Protein AF-A0A6G1F346-F1 (afdb_monomer_lite)

Sequence (68 aa):
MAGENKKARRSFWLHEDIIFNILSYLPAKPVVCFHSVSHSWRAMLSSPSVTFVQLHLRRASTSGQLKN

pLDDT: mean 77.09, std 14.8, range [41.81, 91.94]

Radius of gyration: 17.55 Å; chains: 1; bounding box: 45×36×46 Å

Structure (mmCIF, N/CA/C/O backbone):
data_AF-A0A6G1F346-F1
#
_entry.id   AF-A0A6G1F346-F1
#
loop_
_atom_site.group_PDB
_atom_site.id
_atom_site.type_symbol
_atom_site.label_atom_id
_atom_site.label_alt_id
_atom_site.label_comp_id
_atom_site.label_asym_id
_atom_site.label_entity_id
_atom_site.label_seq_id
_atom_site.pdbx_PDB_ins_code
_atom_site.Cartn_x
_atom_site.Cartn_y
_atom_site.Cartn_z
_atom_site.occupancy
_atom_site.B_iso_or_equiv
_atom_site.auth_seq_id
_atom_site.auth_comp_id
_atom_site.auth_asym_id
_atom_site.auth_atom_id
_atom_site.pdbx_PDB_model_num
ATOM 1 N N . MET A 1 1 ? 16.483 -25.411 -39.102 1.00 41.81 1 MET A N 1
ATOM 2 C CA . MET A 1 1 ? 16.970 -24.175 -38.453 1.00 41.81 1 MET A CA 1
ATOM 3 C C . MET A 1 1 ? 15.762 -23.468 -37.855 1.00 41.81 1 MET A C 1
ATOM 5 O O . MET A 1 1 ? 15.007 -22.850 -38.591 1.00 41.81 1 MET A O 1
ATOM 9 N N . ALA A 1 2 ? 15.487 -23.683 -36.567 1.00 46.94 2 ALA A N 1
ATOM 10 C CA . ALA A 1 2 ? 14.307 -23.134 -35.900 1.00 46.94 2 ALA A CA 1
ATOM 11 C C . ALA A 1 2 ? 14.675 -21.793 -35.248 1.00 46.94 2 ALA A C 1
ATOM 13 O O . ALA A 1 2 ? 15.396 -21.765 -34.257 1.00 46.94 2 ALA A O 1
ATOM 14 N N . GLY A 1 3 ? 14.230 -20.690 -35.853 1.00 52.97 3 GLY A N 1
ATOM 15 C CA . GLY A 1 3 ? 14.370 -19.347 -35.296 1.00 52.97 3 GLY A CA 1
ATOM 16 C C . GLY A 1 3 ? 13.314 -19.106 -34.219 1.00 52.97 3 GLY A C 1
ATOM 17 O O . GLY A 1 3 ? 12.113 -19.125 -34.488 1.00 52.97 3 GLY A O 1
ATOM 18 N N . GLU A 1 4 ? 13.775 -18.917 -32.989 1.00 53.19 4 GLU A N 1
ATOM 19 C CA . GLU A 1 4 ? 12.967 -18.709 -31.793 1.00 53.19 4 GLU A CA 1
ATOM 20 C C . GLU A 1 4 ? 12.165 -17.399 -31.877 1.00 53.19 4 GLU A C 1
ATOM 22 O O . GLU A 1 4 ? 12.710 -16.294 -31.890 1.00 53.19 4 GLU A O 1
ATOM 27 N N . ASN A 1 5 ? 10.837 -17.512 -31.899 1.00 56.44 5 ASN A N 1
ATOM 28 C CA . ASN A 1 5 ? 9.929 -16.370 -31.859 1.00 56.44 5 ASN A CA 1
ATOM 29 C C . ASN A 1 5 ? 9.845 -15.821 -30.426 1.00 56.44 5 ASN A C 1
ATOM 31 O O . ASN A 1 5 ? 9.013 -16.253 -29.625 1.00 56.44 5 ASN A O 1
ATOM 35 N N . LYS A 1 6 ? 10.687 -14.838 -30.088 1.00 60.94 6 LYS A N 1
ATOM 36 C CA . LYS A 1 6 ? 10.584 -14.094 -28.822 1.00 60.94 6 LYS A CA 1
ATOM 37 C C . LYS A 1 6 ? 9.402 -13.126 -28.895 1.00 60.94 6 LYS A C 1
ATOM 39 O O . LYS A 1 6 ? 9.561 -11.942 -29.178 1.00 60.94 6 LYS A O 1
ATO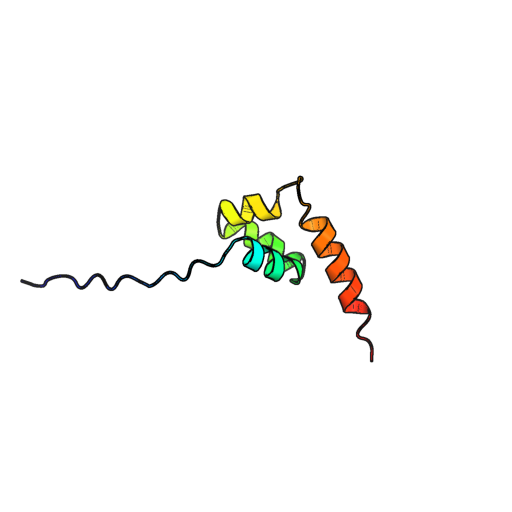M 44 N N . LYS A 1 7 ? 8.189 -13.637 -28.660 1.00 57.72 7 LYS A N 1
ATOM 45 C CA . LYS A 1 7 ? 6.977 -12.821 -28.517 1.00 57.72 7 LYS A CA 1
ATOM 46 C C . LYS A 1 7 ? 7.160 -11.917 -27.297 1.00 57.72 7 LYS A C 1
ATOM 48 O O . LYS A 1 7 ? 6.959 -12.356 -26.166 1.00 57.72 7 LYS A O 1
ATOM 53 N N . ALA A 1 8 ? 7.588 -10.677 -27.531 1.00 60.03 8 ALA A N 1
ATOM 54 C CA . ALA A 1 8 ? 7.729 -9.664 -26.497 1.00 60.03 8 ALA A CA 1
ATOM 55 C C . ALA A 1 8 ? 6.386 -9.541 -25.770 1.00 60.03 8 ALA A C 1
ATOM 57 O O . ALA A 1 8 ? 5.382 -9.110 -26.347 1.00 60.03 8 ALA A O 1
ATOM 58 N N . ARG A 1 9 ? 6.340 -10.002 -24.516 1.00 65.81 9 ARG A N 1
ATOM 59 C CA . ARG A 1 9 ? 5.177 -9.783 -23.662 1.00 65.81 9 ARG A CA 1
ATOM 60 C C . ARG A 1 9 ? 5.064 -8.276 -23.503 1.00 65.81 9 ARG A C 1
ATOM 62 O O . ARG A 1 9 ? 5.955 -7.662 -22.930 1.00 65.81 9 ARG A O 1
ATOM 69 N N . ARG A 1 10 ? 4.007 -7.682 -24.060 1.00 62.53 10 ARG A N 1
ATOM 70 C CA . ARG A 1 10 ? 3.698 -6.270 -23.834 1.00 62.53 10 ARG A CA 1
ATOM 71 C C . ARG A 1 10 ? 3.466 -6.099 -22.337 1.00 62.53 10 ARG A C 1
ATOM 73 O O . ARG A 1 10 ? 2.429 -6.514 -21.826 1.00 62.53 10 ARG A O 1
ATOM 80 N N . SER A 1 11 ? 4.457 -5.568 -21.636 1.00 65.44 11 SER A N 1
ATOM 81 C CA . SER A 1 11 ? 4.303 -5.115 -20.265 1.00 65.44 11 SER A CA 1
ATOM 82 C C . SER A 1 11 ? 3.595 -3.768 -20.313 1.00 65.44 11 SER A C 1
ATOM 84 O O . SER A 1 11 ? 4.129 -2.781 -2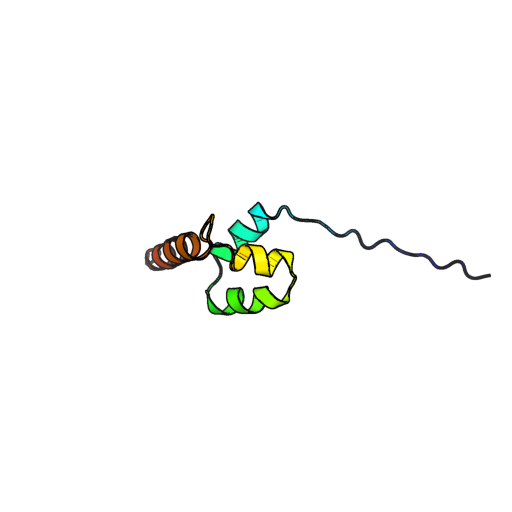0.815 1.00 65.44 11 SER A O 1
ATOM 86 N N . PHE A 1 12 ? 2.353 -3.742 -19.839 1.00 66.62 12 PHE A N 1
ATOM 87 C CA . PHE A 1 12 ? 1.659 -2.491 -19.577 1.00 66.62 12 PHE A CA 1
ATOM 88 C C . PHE A 1 12 ? 2.230 -1.914 -18.285 1.00 66.62 12 PHE A C 1
ATOM 90 O O . PHE A 1 12 ? 1.957 -2.418 -17.197 1.00 66.62 12 PHE A O 1
ATOM 97 N N . TRP A 1 13 ? 3.073 -0.895 -18.421 1.00 75.12 13 TRP A N 1
ATOM 98 C CA . TRP A 1 13 ? 3.575 -0.131 -17.288 1.00 75.12 13 TRP A CA 1
ATOM 99 C C . TRP A 1 13 ? 2.503 0.870 -16.860 1.00 75.12 13 TRP A C 1
ATOM 101 O O . TRP A 1 13 ? 2.094 1.723 -17.646 1.00 75.12 13 TRP A O 1
ATOM 111 N N . LEU A 1 14 ? 2.022 0.737 -15.625 1.00 82.12 14 LEU A N 1
ATOM 112 C CA . LEU A 1 14 ? 1.128 1.710 -15.0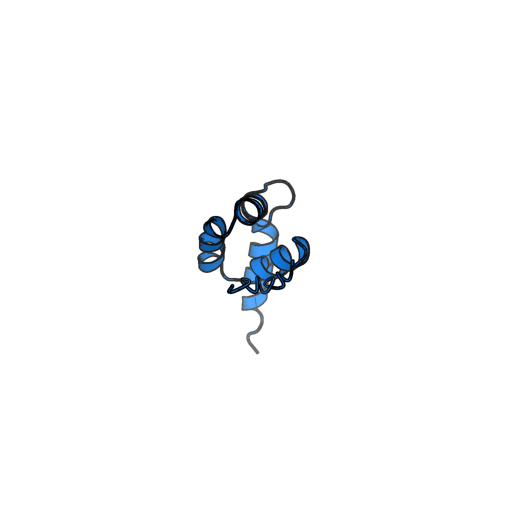04 1.00 82.12 14 LEU A CA 1
ATOM 113 C C . LEU A 1 14 ? 1.967 2.780 -14.292 1.00 82.12 14 LEU A C 1
ATOM 115 O O . LEU A 1 14 ? 2.992 2.449 -13.696 1.00 82.12 14 LEU A O 1
ATOM 119 N N . HIS A 1 15 ? 1.523 4.038 -14.317 1.00 87.62 15 HIS A N 1
ATOM 120 C CA . HIS A 1 15 ? 2.178 5.112 -13.565 1.00 87.62 15 HIS A CA 1
ATOM 121 C C . HIS A 1 15 ? 2.071 4.865 -12.052 1.00 87.62 15 HIS A C 1
ATOM 123 O O . HIS A 1 15 ? 1.014 4.435 -11.577 1.00 87.62 15 HIS A O 1
ATOM 129 N N . GLU A 1 16 ? 3.131 5.163 -11.294 1.00 84.88 16 GLU A N 1
ATOM 130 C CA . GLU A 1 16 ? 3.196 4.881 -9.850 1.00 84.88 16 GLU A CA 1
ATOM 131 C C . GLU A 1 16 ? 2.058 5.562 -9.072 1.00 84.88 16 GLU A C 1
ATOM 133 O O . GLU A 1 16 ? 1.470 4.938 -8.191 1.00 84.88 16 GLU A O 1
ATOM 138 N N . ASP A 1 17 ? 1.636 6.765 -9.475 1.00 86.31 17 ASP A N 1
ATOM 139 C CA . ASP A 1 17 ? 0.509 7.478 -8.850 1.00 86.31 17 ASP A CA 1
ATOM 140 C C . ASP A 1 17 ? -0.823 6.725 -8.954 1.00 86.31 17 ASP A C 1
ATOM 142 O O . ASP A 1 17 ? -1.649 6.757 -8.038 1.00 86.31 17 ASP A O 1
ATOM 146 N N . ILE A 1 18 ? -1.055 6.035 -10.076 1.00 89.38 18 ILE A N 1
ATOM 147 C CA . ILE A 1 18 ? -2.288 5.268 -10.287 1.00 89.38 18 ILE A CA 1
ATOM 148 C C . ILE A 1 18 ? -2.268 4.045 -9.372 1.00 89.38 18 ILE A C 1
ATOM 150 O O . ILE A 1 18 ? -3.262 3.752 -8.706 1.00 89.38 18 ILE A O 1
ATOM 154 N N . ILE A 1 19 ? -1.120 3.368 -9.289 1.00 89.44 19 ILE A N 1
ATOM 155 C CA . ILE A 1 19 ? -0.917 2.231 -8.389 1.00 89.44 19 ILE A CA 1
ATOM 156 C C . ILE A 1 19 ? -1.127 2.679 -6.940 1.00 89.44 19 ILE A C 1
ATOM 158 O O . ILE A 1 19 ? -1.916 2.072 -6.222 1.00 89.44 19 ILE A O 1
ATOM 162 N N . PHE A 1 20 ? -0.501 3.780 -6.526 1.00 89.12 20 PHE A N 1
ATOM 163 C CA . PHE A 1 20 ? -0.654 4.370 -5.197 1.00 89.12 20 PHE A CA 1
ATOM 164 C C . PHE A 1 20 ? -2.122 4.644 -4.847 1.00 89.12 20 PHE A C 1
ATOM 166 O O . PHE A 1 20 ? -2.600 4.308 -3.756 1.00 89.12 20 PHE A O 1
ATOM 173 N N . ASN A 1 21 ? -2.865 5.225 -5.791 1.00 89.38 21 ASN A N 1
ATOM 174 C CA . ASN A 1 21 ? -4.276 5.528 -5.612 1.00 89.38 21 ASN A CA 1
ATOM 175 C C . ASN A 1 21 ? -5.115 4.249 -5.451 1.00 89.38 21 ASN A C 1
ATOM 177 O O . ASN A 1 21 ? -5.949 4.182 -4.553 1.00 89.38 21 ASN A O 1
ATOM 181 N N . ILE A 1 22 ? -4.849 3.207 -6.246 1.00 90.62 22 ILE A N 1
ATOM 182 C CA . ILE A 1 22 ? -5.511 1.901 -6.108 1.00 90.62 22 ILE A CA 1
ATOM 183 C C . ILE A 1 22 ? -5.203 1.286 -4.738 1.00 90.62 22 ILE A C 1
ATOM 185 O O . ILE A 1 22 ? -6.119 0.933 -3.995 1.00 90.62 22 ILE A O 1
ATOM 189 N N . LEU A 1 23 ? -3.921 1.191 -4.374 1.00 89.62 23 LEU A N 1
ATOM 190 C CA . LEU A 1 23 ? -3.485 0.540 -3.138 1.00 89.62 23 LEU A CA 1
ATOM 191 C C . LEU A 1 23 ? -4.061 1.208 -1.884 1.00 89.62 23 LEU A C 1
ATOM 193 O O . LEU A 1 23 ? -4.374 0.530 -0.908 1.00 89.62 23 LEU A O 1
ATOM 197 N N . SER A 1 24 ? -4.256 2.525 -1.906 1.00 89.75 24 SER A N 1
ATOM 198 C CA . SER A 1 24 ? -4.798 3.267 -0.762 1.00 89.75 24 SER A CA 1
ATOM 199 C C . SER A 1 24 ? -6.308 3.087 -0.545 1.00 89.75 24 SER A C 1
ATOM 201 O O . SER A 1 24 ? -6.809 3.528 0.487 1.00 89.75 24 SER A O 1
ATOM 203 N N . TYR A 1 25 ? -7.031 2.427 -1.457 1.00 90.56 25 TYR A N 1
ATOM 204 C CA . TYR A 1 25 ? -8.417 1.982 -1.235 1.00 90.56 25 TYR A CA 1
ATOM 205 C C . TYR A 1 25 ? -8.533 0.545 -0.717 1.00 90.56 25 TYR A C 1
ATOM 207 O O . TYR A 1 25 ? -9.610 0.136 -0.282 1.00 90.56 25 TYR A O 1
ATOM 215 N N . LEU A 1 26 ? -7.460 -0.242 -0.784 1.00 89.50 26 LEU A N 1
ATOM 216 C CA . LEU A 1 26 ? -7.494 -1.635 -0.354 1.00 89.50 26 LEU A CA 1
ATOM 217 C C . LEU A 1 26 ? -7.462 -1.733 1.176 1.00 89.50 26 LEU A C 1
ATOM 219 O O . LEU A 1 26 ? -7.023 -0.796 1.831 1.00 89.50 26 LEU A O 1
ATOM 223 N N . PRO A 1 27 ? -7.891 -2.851 1.781 1.00 86.44 27 PRO A N 1
ATOM 224 C CA . PRO A 1 27 ? -7.710 -3.065 3.213 1.00 86.44 27 PRO A CA 1
ATOM 225 C C . PRO A 1 27 ? -6.223 -3.192 3.582 1.00 86.44 27 PRO A C 1
ATOM 227 O O . PRO A 1 27 ? -5.413 -3.669 2.786 1.00 86.44 27 PRO A O 1
ATOM 230 N N . ALA A 1 28 ? -5.864 -2.844 4.820 1.00 84.50 28 ALA A N 1
ATOM 231 C CA . ALA A 1 28 ? -4.468 -2.836 5.273 1.00 84.50 28 ALA A CA 1
ATOM 232 C C . ALA A 1 28 ? -3.757 -4.196 5.125 1.00 84.50 28 ALA A C 1
ATOM 234 O O . ALA A 1 28 ? -2.597 -4.250 4.727 1.00 84.50 28 ALA A O 1
ATOM 235 N N . LYS A 1 29 ? -4.456 -5.308 5.401 1.00 87.44 29 LYS A N 1
ATOM 236 C CA . LYS A 1 29 ? -3.888 -6.669 5.329 1.00 87.44 29 LYS A CA 1
ATOM 237 C C . LYS A 1 29 ? -3.320 -7.002 3.934 1.00 87.44 29 LYS A C 1
ATOM 239 O O . LYS A 1 29 ? -2.133 -7.307 3.860 1.00 87.44 29 LYS A O 1
ATOM 244 N N . PRO A 1 30 ? -4.098 -6.902 2.837 1.00 88.25 30 PRO A N 1
ATOM 245 C CA . PRO A 1 30 ? -3.575 -7.035 1.476 1.00 88.25 30 PRO A CA 1
ATOM 246 C C . PRO A 1 30 ? -2.415 -6.092 1.151 1.00 88.25 30 PRO A C 1
ATOM 248 O O . PRO A 1 30 ? -1.458 -6.502 0.500 1.00 88.25 30 PRO A O 1
ATOM 251 N N . VAL A 1 31 ? -2.474 -4.842 1.620 1.00 89.00 31 VAL A N 1
ATOM 252 C CA . VAL A 1 31 ? -1.437 -3.846 1.320 1.00 89.00 31 VAL A CA 1
ATOM 253 C C . VAL A 1 31 ? -0.076 -4.244 1.889 1.00 89.00 31 VAL A C 1
ATOM 255 O O . VAL A 1 31 ? 0.938 -4.068 1.217 1.00 89.00 31 VAL A O 1
ATOM 258 N N . VAL A 1 32 ? -0.033 -4.857 3.074 1.00 87.56 32 VAL A N 1
ATOM 259 C CA . VAL A 1 32 ? 1.226 -5.354 3.655 1.00 87.56 32 VAL A CA 1
ATOM 260 C C . VAL A 1 32 ? 1.879 -6.407 2.753 1.00 87.56 32 VAL A C 1
ATOM 262 O O . VAL A 1 32 ? 3.095 -6.392 2.567 1.00 87.56 32 VAL A O 1
ATOM 265 N N . CYS A 1 33 ? 1.088 -7.280 2.124 1.00 91.94 33 CYS A N 1
ATOM 266 C CA . CYS A 1 33 ? 1.608 -8.281 1.193 1.00 91.94 33 CYS A CA 1
ATOM 267 C C . CYS A 1 33 ? 2.243 -7.647 -0.054 1.00 91.94 33 CYS A C 1
ATOM 269 O O . CYS A 1 33 ? 3.143 -8.233 -0.641 1.00 91.94 33 CYS A O 1
ATOM 271 N N . PHE A 1 34 ? 1.843 -6.438 -0.446 1.00 91.06 34 PHE A N 1
ATOM 272 C CA . PHE A 1 34 ? 2.381 -5.775 -1.633 1.00 91.06 34 PHE A CA 1
ATOM 273 C C . PHE A 1 34 ? 3.797 -5.220 -1.478 1.00 91.06 34 PHE A C 1
ATOM 275 O O . PHE A 1 34 ? 4.450 -4.940 -2.485 1.00 91.06 34 PHE A O 1
ATOM 282 N N . HIS A 1 35 ? 4.333 -5.174 -0.257 1.00 88.75 35 HIS A N 1
ATOM 283 C CA . HIS A 1 35 ? 5.759 -4.914 -0.047 1.00 88.75 35 HIS A CA 1
ATOM 284 C C . HIS A 1 35 ? 6.667 -5.974 -0.692 1.00 88.75 35 HIS A C 1
ATOM 286 O O . HIS A 1 35 ? 7.840 -5.689 -0.926 1.00 88.75 35 HIS A O 1
ATOM 292 N N . SER A 1 36 ? 6.161 -7.181 -0.977 1.00 91.06 36 SER A N 1
ATOM 293 C CA . SER A 1 36 ? 6.941 -8.249 -1.616 1.00 91.06 36 SER A CA 1
ATOM 294 C C . SER A 1 36 ? 6.860 -8.256 -3.147 1.00 91.06 36 SER A C 1
ATOM 296 O O . SER A 1 36 ? 7.596 -9.008 -3.779 1.00 91.06 36 SER A O 1
ATOM 298 N N . VAL A 1 37 ? 6.009 -7.420 -3.758 1.00 90.06 37 VAL A N 1
ATOM 299 C CA . VAL A 1 37 ? 5.800 -7.404 -5.219 1.00 90.06 37 VAL A CA 1
ATOM 300 C C . VAL A 1 37 ? 6.998 -6.809 -5.955 1.00 90.06 37 VAL A C 1
ATOM 302 O O . VAL A 1 37 ? 7.412 -7.327 -6.989 1.00 90.06 37 VAL A O 1
ATOM 305 N N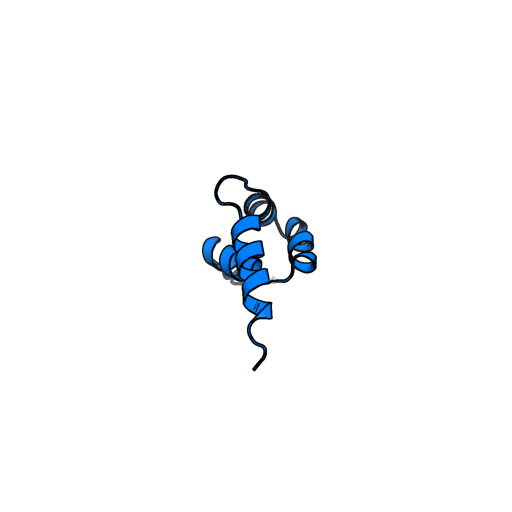 . SER A 1 38 ? 7.550 -5.704 -5.452 1.00 89.12 38 SER A N 1
ATOM 306 C CA . SER A 1 38 ? 8.731 -5.066 -6.037 1.00 89.12 38 SER A CA 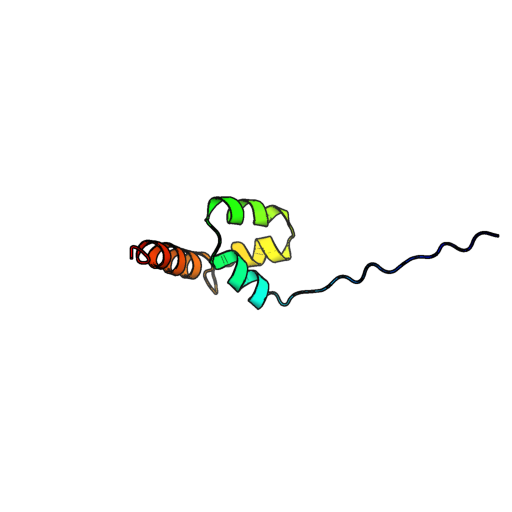1
ATOM 307 C C . SER A 1 38 ? 9.403 -4.098 -5.061 1.00 89.12 38 SER A C 1
ATOM 309 O O . SER A 1 38 ? 8.786 -3.621 -4.105 1.00 89.12 38 SER A O 1
ATOM 311 N N . HIS A 1 39 ? 10.661 -3.748 -5.341 1.00 87.88 39 HIS A N 1
ATOM 312 C CA . HIS A 1 39 ? 11.373 -2.709 -4.592 1.00 87.88 39 HIS A CA 1
ATOM 313 C C . HIS A 1 39 ? 10.710 -1.327 -4.713 1.00 87.88 39 HIS A C 1
ATOM 315 O O . HIS A 1 39 ? 10.638 -0.621 -3.710 1.00 87.88 39 HIS A O 1
ATOM 321 N N . SER A 1 40 ? 10.181 -0.968 -5.893 1.00 87.38 40 SER A N 1
ATOM 322 C CA . SER A 1 40 ? 9.446 0.295 -6.102 1.00 87.38 40 SER A CA 1
ATOM 323 C C . SER A 1 40 ? 8.186 0.338 -5.230 1.00 87.38 40 SER A C 1
ATOM 325 O O . SER A 1 40 ? 7.979 1.291 -4.481 1.00 87.38 40 SER A O 1
ATOM 327 N N . TRP A 1 41 ? 7.406 -0.747 -5.202 1.00 89.81 41 TRP A N 1
ATOM 328 C CA . TRP A 1 41 ? 6.186 -0.815 -4.395 1.00 89.81 41 TRP A CA 1
ATOM 329 C C . TRP A 1 41 ? 6.483 -0.766 -2.899 1.00 89.81 41 TRP A C 1
ATOM 331 O O . TRP A 1 41 ? 5.812 -0.055 -2.154 1.00 89.81 41 TRP A O 1
ATOM 341 N N . ARG A 1 42 ? 7.534 -1.460 -2.455 1.00 89.50 42 ARG A N 1
ATOM 342 C CA . ARG A 1 42 ? 8.000 -1.374 -1.070 1.00 89.50 42 ARG A CA 1
ATOM 343 C C . ARG A 1 42 ? 8.390 0.056 -0.694 1.00 89.50 42 ARG A C 1
ATOM 345 O O . ARG A 1 42 ? 7.990 0.514 0.371 1.00 89.50 42 ARG A O 1
ATOM 352 N N . ALA A 1 43 ? 9.148 0.751 -1.543 1.00 87.94 43 ALA A N 1
ATOM 353 C CA . ALA A 1 43 ? 9.558 2.131 -1.294 1.00 87.94 43 ALA A CA 1
ATOM 354 C C . ALA A 1 43 ? 8.348 3.076 -1.229 1.00 87.94 43 ALA A C 1
ATOM 356 O O . ALA A 1 43 ? 8.238 3.861 -0.291 1.00 87.94 43 ALA A O 1
ATOM 357 N N . MET A 1 44 ? 7.405 2.937 -2.163 1.00 87.62 44 MET A N 1
ATOM 358 C CA . MET A 1 44 ? 6.159 3.704 -2.205 1.00 87.62 44 MET A CA 1
ATOM 359 C C . MET A 1 44 ? 5.318 3.528 -0.930 1.00 87.62 44 MET A C 1
ATOM 361 O O . MET A 1 44 ? 4.823 4.508 -0.377 1.00 87.62 44 MET A O 1
ATOM 365 N N . LEU A 1 45 ? 5.179 2.296 -0.433 1.00 86.94 45 LEU A N 1
ATOM 366 C CA . LEU A 1 45 ? 4.383 1.995 0.762 1.00 86.94 45 LEU A CA 1
ATOM 367 C C . LEU A 1 45 ? 5.096 2.356 2.077 1.00 86.94 45 LEU A C 1
ATOM 369 O O . LEU A 1 45 ? 4.437 2.621 3.081 1.00 86.94 45 LEU A O 1
ATOM 373 N N . SER A 1 46 ? 6.431 2.374 2.085 1.00 83.69 46 SER A N 1
ATOM 374 C CA . SER A 1 46 ? 7.247 2.706 3.262 1.00 83.69 46 SER A CA 1
ATOM 375 C C . SER A 1 46 ? 7.659 4.182 3.350 1.00 83.69 46 SER A C 1
ATOM 377 O O . SER A 1 46 ? 8.240 4.569 4.364 1.00 83.69 46 SER A O 1
ATOM 379 N N . SER A 1 47 ? 7.408 5.002 2.323 1.00 75.62 47 SER A N 1
ATOM 380 C CA . SER A 1 47 ? 7.932 6.372 2.264 1.00 75.62 47 SER A CA 1
ATOM 381 C C . SER A 1 47 ? 7.233 7.318 3.260 1.00 75.62 47 SER A C 1
ATOM 383 O O . SER A 1 47 ? 6.003 7.437 3.242 1.00 75.62 47 SER A O 1
ATOM 385 N N . PRO A 1 48 ? 7.992 8.035 4.111 1.00 63.97 48 PRO A N 1
ATOM 386 C CA . PRO A 1 48 ? 7.435 8.950 5.108 1.00 63.97 48 PRO A CA 1
ATOM 387 C C . PRO A 1 48 ? 6.974 10.306 4.536 1.00 63.97 48 PRO A C 1
ATOM 389 O O . PRO A 1 48 ? 6.156 10.974 5.166 1.00 63.97 48 PRO A O 1
ATOM 392 N N . SER A 1 49 ? 7.451 10.715 3.354 1.00 56.03 49 SER A N 1
ATOM 393 C CA . SER A 1 49 ? 7.332 12.097 2.846 1.00 56.03 49 SER A CA 1
ATOM 394 C C . SER A 1 49 ? 5.958 12.463 2.255 1.00 56.03 49 SER A C 1
ATOM 396 O O . SER A 1 49 ? 5.607 13.637 2.200 1.00 56.03 49 SER A O 1
ATOM 398 N N . VAL A 1 50 ? 5.169 11.469 1.828 1.00 59.41 50 VAL A N 1
ATOM 399 C CA . VAL A 1 50 ? 3.788 11.597 1.316 1.00 59.41 50 VAL A CA 1
ATOM 400 C C . VAL A 1 50 ? 3.017 10.402 1.867 1.00 59.41 50 VAL A C 1
ATOM 402 O O . VAL A 1 50 ? 2.938 9.352 1.236 1.00 59.41 50 VAL A O 1
ATOM 405 N N . THR A 1 51 ? 2.581 10.485 3.123 1.00 74.00 51 THR A N 1
ATOM 406 C CA . THR A 1 51 ? 2.321 9.276 3.913 1.00 74.00 51 THR A CA 1
ATOM 407 C C . THR A 1 51 ? 1.122 8.494 3.367 1.00 74.00 51 THR A C 1
ATOM 409 O O . THR A 1 51 ? -0.036 8.831 3.629 1.00 74.00 51 THR A O 1
ATOM 412 N N . PHE A 1 52 ? 1.404 7.396 2.655 1.00 81.31 52 PHE A N 1
ATOM 413 C CA . PHE A 1 52 ? 0.418 6.410 2.201 1.00 81.31 52 PHE A CA 1
ATOM 414 C C . PHE A 1 52 ? -0.534 6.018 3.339 1.00 81.31 52 PHE A C 1
ATOM 416 O O . PHE A 1 52 ? -1.745 5.946 3.152 1.00 81.31 52 PHE A O 1
ATOM 423 N N . VAL A 1 53 ? 0.014 5.855 4.547 1.00 82.56 53 VAL A N 1
ATOM 424 C CA . VAL A 1 53 ? -0.724 5.528 5.772 1.00 82.56 53 VAL A CA 1
ATOM 425 C C . VAL A 1 53 ? -1.816 6.555 6.084 1.00 82.56 53 VAL A C 1
ATOM 427 O O . VAL A 1 53 ? -2.936 6.162 6.386 1.00 82.56 53 VAL A O 1
ATOM 430 N N . GLN A 1 54 ? -1.541 7.858 5.968 1.00 86.06 54 GLN A N 1
ATOM 431 C CA . GLN A 1 54 ? -2.528 8.908 6.257 1.00 86.06 54 GLN A CA 1
ATOM 432 C C . GLN A 1 54 ? -3.677 8.891 5.246 1.00 86.06 54 GLN A C 1
ATOM 434 O O . GLN A 1 54 ? -4.852 8.929 5.619 1.00 86.06 54 GLN A O 1
ATOM 439 N N . LEU A 1 55 ? -3.347 8.771 3.955 1.00 87.31 55 LEU A N 1
ATOM 440 C CA . LEU A 1 55 ? -4.355 8.659 2.904 1.00 87.31 55 LEU A CA 1
ATOM 441 C C . LEU A 1 55 ? -5.206 7.394 3.078 1.00 87.31 55 LEU A C 1
ATOM 443 O O . LEU A 1 55 ? -6.430 7.451 2.960 1.00 87.31 55 LEU A O 1
ATOM 447 N N . HIS A 1 56 ? -4.559 6.272 3.382 1.00 86.75 56 HIS A N 1
ATOM 448 C CA . HIS A 1 56 ? -5.206 4.987 3.609 1.00 86.75 56 HIS A CA 1
ATOM 449 C C . HIS A 1 56 ? -6.138 5.030 4.828 1.00 86.75 56 HIS A C 1
ATOM 451 O O . HIS A 1 56 ? -7.288 4.612 4.724 1.00 86.75 56 HIS A O 1
ATOM 457 N N . LEU A 1 57 ? -5.702 5.616 5.951 1.00 84.94 57 LEU A N 1
ATOM 458 C CA . LEU A 1 57 ? -6.536 5.815 7.143 1.00 84.94 57 LEU A CA 1
ATOM 459 C C . LEU A 1 57 ? -7.770 6.672 6.839 1.00 84.94 57 LEU A C 1
ATOM 461 O O . LEU A 1 57 ? -8.882 6.296 7.206 1.00 84.94 57 LEU A O 1
ATOM 465 N N . ARG A 1 58 ? -7.600 7.787 6.113 1.00 87.12 58 ARG A N 1
ATOM 466 C CA . ARG A 1 58 ? -8.713 8.656 5.694 1.00 87.12 58 ARG A CA 1
ATOM 467 C C . ARG A 1 58 ? -9.728 7.922 4.811 1.00 87.12 58 ARG A C 1
ATOM 469 O O . ARG A 1 58 ? -10.929 8.166 4.896 1.00 87.12 58 ARG A O 1
ATOM 476 N N . ARG A 1 59 ? -9.262 7.052 3.9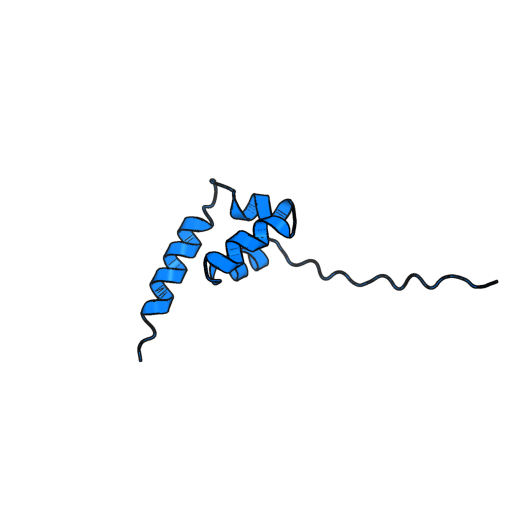17 1.00 87.12 59 ARG A N 1
ATOM 477 C CA . ARG A 1 59 ? -10.137 6.294 3.009 1.00 87.12 59 ARG A CA 1
ATOM 478 C C . ARG A 1 59 ? -10.849 5.157 3.734 1.00 87.12 59 ARG A C 1
ATOM 480 O O . ARG A 1 59 ? -12.052 4.991 3.545 1.00 87.12 59 ARG A O 1
ATOM 487 N N . ALA A 1 60 ? -10.145 4.454 4.616 1.00 82.81 60 ALA A N 1
ATOM 488 C CA . ALA A 1 60 ? -10.714 3.407 5.457 1.00 82.81 60 ALA A CA 1
ATOM 489 C C . ALA A 1 60 ? -11.791 3.939 6.419 1.00 82.81 60 ALA A C 1
ATOM 491 O O . ALA A 1 60 ? -12.762 3.242 6.691 1.00 82.81 60 ALA A O 1
ATOM 492 N N . SER A 1 61 ? -11.667 5.180 6.902 1.00 80.44 61 SER A N 1
ATOM 493 C CA . SER A 1 61 ? -12.702 5.806 7.736 1.00 80.44 61 SER A CA 1
ATOM 494 C C . SER A 1 61 ? -13.925 6.283 6.944 1.00 80.44 61 SER A C 1
ATOM 496 O O . SER A 1 61 ? -15.016 6.383 7.501 1.00 80.44 61 SER A O 1
ATOM 498 N N . THR A 1 62 ? -13.779 6.535 5.639 1.00 69.56 62 THR A N 1
ATOM 499 C CA . THR A 1 62 ? -14.882 6.990 4.776 1.00 69.56 62 THR A CA 1
ATOM 500 C C . THR A 1 62 ? -15.794 5.835 4.340 1.00 69.56 62 THR A C 1
ATOM 502 O O . THR A 1 62 ? -17.002 6.022 4.204 1.00 69.56 62 THR A O 1
ATOM 505 N N . SER A 1 63 ? -15.259 4.623 4.157 1.00 60.34 63 SER A N 1
ATOM 506 C CA . SER A 1 63 ? -16.043 3.466 3.690 1.00 60.34 63 SER A CA 1
ATOM 507 C C . SER A 1 63 ? -17.074 2.951 4.705 1.00 60.34 63 SER A C 1
ATOM 509 O O . SER A 1 63 ? -18.042 2.311 4.306 1.00 60.34 63 SER A O 1
ATOM 511 N N . GLY A 1 64 ? -16.931 3.275 5.996 1.00 57.75 64 GLY A N 1
ATOM 512 C CA . GLY A 1 64 ? -17.901 2.928 7.046 1.00 57.75 64 GLY A CA 1
ATOM 513 C C . GLY A 1 64 ? -19.179 3.784 7.069 1.00 57.75 64 GLY A C 1
ATOM 514 O O . GLY A 1 64 ? -20.070 3.525 7.879 1.00 57.75 64 GLY A O 1
ATOM 515 N N . GLN A 1 65 ? -19.273 4.809 6.213 1.00 51.66 65 GLN A N 1
ATOM 516 C CA . GLN A 1 65 ? -20.406 5.744 6.167 1.00 51.66 65 GLN A CA 1
ATOM 517 C C . GLN A 1 65 ? -21.405 5.455 5.035 1.00 51.66 65 GLN A C 1
ATOM 519 O O . GLN A 1 65 ? -22.481 6.044 5.028 1.00 51.66 65 GLN A O 1
ATOM 524 N N . LEU A 1 66 ? -21.113 4.512 4.130 1.00 55.72 66 LEU A N 1
ATOM 525 C CA . LEU A 1 66 ? -22.085 3.961 3.172 1.00 55.72 66 LEU A CA 1
ATOM 526 C C . LEU A 1 66 ? -22.936 2.878 3.853 1.00 55.72 66 LEU A C 1
ATOM 528 O O . LEU A 1 66 ? -22.893 1.702 3.507 1.00 55.72 66 LEU A O 1
ATOM 532 N N . LYS A 1 67 ? -23.674 3.293 4.877 1.00 46.06 67 LYS A N 1
ATOM 533 C CA . LYS A 1 67 ? -24.760 2.536 5.501 1.00 46.06 67 LYS A CA 1
ATOM 534 C C . LYS A 1 67 ? -26.053 3.235 5.088 1.00 46.06 67 LYS A C 1
ATOM 536 O O . LYS A 1 67 ? -26.555 4.079 5.823 1.00 46.06 67 LYS A O 1
ATOM 541 N N . ASN A 1 68 ? -26.492 2.949 3.864 1.00 45.66 68 ASN A N 1
ATOM 542 C CA . ASN A 1 68 ? -27.809 3.325 3.354 1.00 45.66 68 ASN A CA 1
ATOM 543 C C . ASN A 1 68 ? -28.675 2.071 3.340 1.00 45.66 68 ASN A C 1
ATOM 545 O O . ASN A 1 68 ? -28.167 1.052 2.815 1.00 45.66 68 ASN A O 1
#

Secondary structure (DSSP, 8-state):
------------PPPHHHHHHHHTTS-HHHHHHGGGT-HHHHHHHH-TTTTHHHHHHHHHHHGGG---

Foldseek 3Di:
DDDDDPPPDPDDDDDVVVVLVVLLLDDPVVLVVQCPVDPSSVCSQPPPPPHSVVSSVVNVVVVVPPPD

Organism: NCBI:txid110450

InterPro domains:
  IPR001810 F-box domain [PF00646] (14-51)
  IPR036047 F-box-like domain superfamily [SSF81383] (14-51)